Protein AF-A0A645GJ19-F1 (afdb_monomer)

Solvent-accessible surface area (backbone atoms only — not comparable to full-atom values): 8782 Å² total; per-residue (Å²): 133,76,96,58,71,86,55,65,92,71,72,46,68,68,74,47,48,5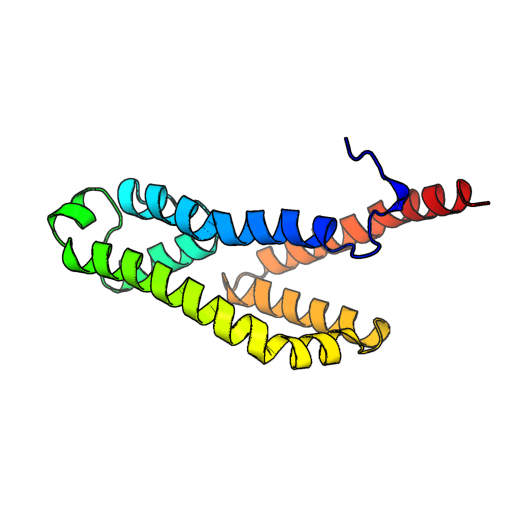4,59,52,51,52,58,66,53,42,62,67,63,22,45,54,49,19,44,48,69,48,44,57,66,46,75,67,41,43,53,48,52,53,56,36,45,76,72,73,41,66,58,17,62,62,35,59,70,81,37,42,70,58,53,53,47,52,55,52,46,51,53,52,47,53,56,48,46,51,56,51,50,64,69,44,44,69,56,53,56,58,60,69,69,49,60,62,87,58,50,52,59,52,50,50,52,49,48,50,52,52,43,28,67,76,72,74,34,69,63,53,37,50,51,51,51,51,51,52,50,48,50,56,60,60,43,53,63,55,54,53,53,54,57,65,73,74,109

Organism: NCBI:txid1076179

Sequence (155 aa):
MSKHPELFGTGIPEGIAAPEGGNNGVTGGALIPMLTMGVPGDAVAAILIGALTVQGLQPGPLLFTEHTTLVYSIFLGMFVANVTMLVLGLSSLKLFVKVLSVPKAILTPMIFILCVVGSYAINTNFFDVGVMLFFGILDTSCRRPMYQSLLLCSG

pLDDT: mean 83.94, std 12.12, range [37.56, 94.88]

Foldseek 3Di:
DDPCPVCPPVPPVVNCCVVVVVVLVVVVVQVVCCQAVVDGPDPVSVVVCVVCVVVVHRRHPVCCVVVVVVVVVVVVVSVVVVVVCVVCCVVCVVVVVVLVPPDPVVNVVVVVVVVLVVQCVPPVDVVSSVVVVVVVVVCVVVVVVVVVVVVVVVD

Mean predicted aligned error: 8.91 Å

InterPro domains:
  IPR002823 Protein of unknown function DUF112, transmembrane [PF01970] (1-140)

Radius of gyration: 20.74 Å; Cα contacts (8 Å, |Δi|>4): 65; chains: 1; bounding box: 53×43×48 Å

Secondary structure (DSSP, 8-state):
--S-GGGTTTT-HHHHHHHHHHHHHHHHHHHHHHHHHS--SSHHHHHHHHHHHHTT---STTHHHH-HHHHHHHHHHHHHHHHHHHHHHHHHHHHHHHHHTS-HHHHHHHHHHHHHHHHHHHH--HHHHHHHHHHHHHHHHHHHHHHHHHHHS--

Structure (mmCIF, N/CA/C/O backbone):
data_AF-A0A645GJ19-F1
#
_entry.id   AF-A0A645GJ19-F1
#
loop_
_atom_site.group_PDB
_atom_site.id
_atom_site.type_symbol
_atom_site.label_atom_id
_atom_site.label_alt_id
_atom_site.label_comp_id
_atom_site.label_asym_id
_atom_site.label_entity_id
_atom_site.label_seq_id
_atom_site.pdbx_PDB_ins_code
_atom_site.Cartn_x
_atom_site.Cartn_y
_atom_site.Cartn_z
_atom_site.occupancy
_atom_site.B_iso_or_equiv
_atom_site.auth_seq_id
_atom_site.auth_comp_id
_atom_site.auth_asym_id
_atom_site.auth_atom_id
_atom_site.pdbx_PDB_model_num
ATOM 1 N N . MET A 1 1 ? 16.352 -18.340 -1.498 1.00 57.38 1 MET A N 1
ATOM 2 C CA . MET A 1 1 ? 17.195 -18.278 -2.713 1.00 57.38 1 MET A CA 1
ATOM 3 C C . MET A 1 1 ? 16.410 -18.905 -3.858 1.00 57.38 1 MET A C 1
ATOM 5 O O . MET A 1 1 ? 15.959 -20.032 -3.687 1.00 57.38 1 MET A O 1
ATOM 9 N N . SER A 1 2 ? 16.167 -18.175 -4.956 1.00 72.12 2 SER A N 1
ATOM 10 C CA . SER A 1 2 ? 15.481 -18.731 -6.139 1.00 72.12 2 SER A CA 1
ATOM 11 C C . SER A 1 2 ? 16.361 -19.791 -6.800 1.00 72.12 2 SER A C 1
ATOM 13 O O . SER A 1 2 ? 17.574 -19.610 -6.873 1.00 72.12 2 SER A O 1
ATOM 15 N N . LYS A 1 3 ? 15.755 -20.879 -7.285 1.00 80.25 3 LYS A N 1
A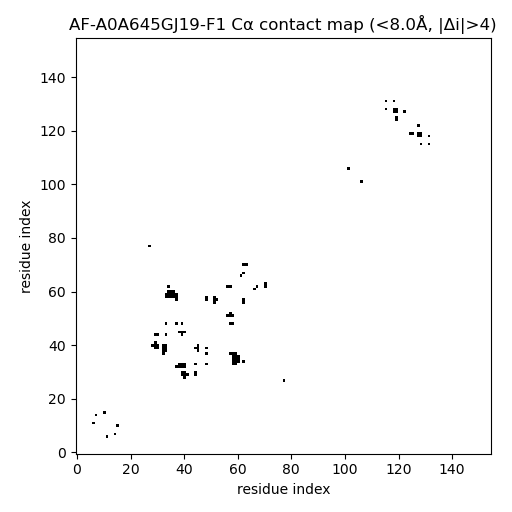TOM 16 C CA . LYS A 1 3 ? 16.450 -21.903 -8.083 1.00 80.25 3 LYS A CA 1
ATOM 17 C C . LYS A 1 3 ? 16.734 -21.440 -9.520 1.00 80.25 3 LYS A C 1
ATOM 19 O O . LYS A 1 3 ? 17.565 -22.052 -10.176 1.00 80.25 3 LYS A O 1
ATOM 24 N N . HIS A 1 4 ? 16.071 -20.366 -9.957 1.00 82.50 4 HIS A N 1
ATOM 25 C CA . HIS A 1 4 ? 16.126 -19.811 -11.311 1.00 82.50 4 HIS A CA 1
ATOM 26 C C . HIS A 1 4 ? 16.383 -18.293 -11.272 1.00 82.50 4 HIS A C 1
ATOM 28 O O . HIS A 1 4 ? 15.448 -17.503 -11.450 1.00 82.50 4 HIS A O 1
ATOM 34 N N . PRO A 1 5 ? 17.604 -17.841 -10.926 1.00 79.56 5 PRO A N 1
ATOM 35 C CA . PRO A 1 5 ? 17.944 -16.416 -10.901 1.00 79.56 5 PRO A CA 1
ATOM 36 C C . PRO A 1 5 ? 17.898 -15.742 -12.285 1.00 79.56 5 PRO A C 1
ATOM 38 O O . PRO A 1 5 ? 17.687 -14.537 -12.375 1.00 79.56 5 PRO A O 1
ATOM 41 N N . GLU A 1 6 ? 18.034 -16.507 -13.365 1.00 84.38 6 GLU A N 1
ATOM 42 C CA . GLU A 1 6 ? 17.951 -16.053 -14.756 1.00 84.38 6 GLU A CA 1
ATOM 43 C C . GLU A 1 6 ? 16.564 -15.524 -15.152 1.00 84.38 6 GLU A C 1
ATOM 45 O O . GLU A 1 6 ? 16.441 -14.752 -16.100 1.00 84.38 6 GLU A O 1
ATOM 50 N N . LEU A 1 7 ? 15.514 -15.904 -14.417 1.00 84.00 7 LEU A N 1
ATOM 51 C CA . LEU A 1 7 ? 14.139 -15.486 -14.696 1.00 84.00 7 LEU A CA 1
ATOM 52 C C . LEU A 1 7 ? 13.768 -14.154 -14.021 1.00 84.00 7 LEU A C 1
ATOM 54 O O . LEU A 1 7 ? 12.662 -13.646 -14.226 1.00 84.00 7 LEU A O 1
ATOM 58 N N . PHE A 1 8 ? 14.657 -13.552 -13.224 1.00 80.06 8 PHE A N 1
ATOM 59 C CA . PHE A 1 8 ? 14.365 -12.283 -12.559 1.00 80.06 8 PHE A CA 1
ATOM 60 C C . PHE A 1 8 ? 14.144 -11.138 -13.556 1.00 80.06 8 PHE A C 1
ATOM 62 O O . PHE A 1 8 ? 14.853 -10.991 -14.545 1.00 80.06 8 PHE A O 1
ATOM 69 N N . GLY A 1 9 ? 13.133 -10.306 -13.290 1.00 77.75 9 GLY A N 1
ATOM 70 C CA . GLY A 1 9 ? 12.804 -9.143 -14.124 1.00 77.75 9 GLY A CA 1
ATOM 71 C C . GLY A 1 9 ? 12.143 -9.463 -15.470 1.00 77.75 9 GLY A C 1
ATOM 72 O O . GLY A 1 9 ? 11.764 -8.538 -16.183 1.00 77.75 9 GLY A O 1
ATOM 73 N N . THR A 1 10 ? 11.951 -10.741 -15.806 1.00 84.44 10 THR A N 1
ATOM 74 C CA . THR A 1 10 ? 11.282 -11.164 -17.051 1.00 84.44 10 THR A CA 1
ATOM 75 C C . THR A 1 10 ? 9.753 -11.088 -16.974 1.00 84.44 10 THR A C 1
ATOM 77 O O . THR A 1 10 ? 9.084 -11.104 -18.003 1.00 84.44 10 THR A O 1
ATOM 80 N N . GLY A 1 11 ? 9.198 -10.974 -15.761 1.00 81.44 11 GLY A N 1
ATOM 81 C CA . GLY A 1 11 ? 7.753 -10.944 -15.533 1.00 81.44 11 GLY A CA 1
ATOM 82 C C . GLY A 1 11 ? 7.095 -12.326 -15.520 1.00 81.44 11 GLY A C 1
ATOM 83 O O . GLY A 1 11 ? 5.921 -12.427 -15.867 1.00 81.44 11 GLY A O 1
ATOM 84 N N . ILE A 1 12 ? 7.825 -13.386 -15.136 1.00 90.25 12 ILE A N 1
ATOM 85 C CA . ILE A 1 12 ? 7.225 -14.715 -14.935 1.00 90.25 12 ILE A CA 1
ATOM 86 C C . ILE A 1 12 ? 6.023 -14.652 -13.969 1.00 90.25 12 ILE A C 1
ATOM 88 O O . ILE A 1 12 ? 6.081 -13.895 -12.991 1.00 90.25 12 ILE A O 1
ATOM 92 N N . PRO A 1 13 ? 4.954 -15.442 -14.194 1.00 88.50 13 PRO A N 1
ATOM 93 C CA . PRO A 1 13 ? 3.745 -15.406 -13.369 1.00 88.50 13 PRO A CA 1
ATOM 94 C C . PRO A 1 13 ? 4.021 -15.547 -11.870 1.00 88.50 13 PRO A C 1
ATOM 96 O O . PRO A 1 13 ? 3.457 -14.807 -11.070 1.00 88.50 13 PRO A O 1
ATOM 99 N N . GLU A 1 14 ? 4.939 -16.428 -11.478 1.00 86.75 14 GLU A N 1
ATOM 100 C CA . GLU A 1 14 ? 5.320 -16.665 -10.083 1.00 86.75 14 GLU A CA 1
ATOM 101 C C . GLU A 1 14 ? 6.027 -15.450 -9.466 1.00 86.75 14 GLU A C 1
ATOM 103 O O . GLU A 1 14 ? 5.835 -15.138 -8.290 1.00 86.75 14 GLU A O 1
ATOM 108 N N . GLY A 1 15 ? 6.817 -14.735 -10.272 1.00 87.06 15 GLY A N 1
ATOM 109 C CA . GLY A 1 15 ? 7.531 -13.524 -9.871 1.00 87.06 15 GLY A CA 1
ATOM 110 C C . GLY A 1 15 ? 6.617 -12.315 -9.670 1.00 87.06 15 GLY A C 1
ATOM 111 O O . GLY A 1 15 ? 7.000 -11.392 -8.959 1.00 87.06 15 GLY A O 1
ATOM 112 N N . ILE A 1 16 ? 5.415 -12.334 -10.254 1.00 89.31 16 ILE A N 1
ATOM 113 C CA . ILE A 1 16 ? 4.374 -11.315 -10.057 1.00 89.31 16 ILE A CA 1
ATOM 114 C C . ILE A 1 16 ? 3.410 -11.751 -8.945 1.00 89.31 16 ILE A C 1
ATOM 116 O O . ILE A 1 16 ? 3.068 -10.958 -8.074 1.00 89.31 16 ILE A O 1
ATOM 120 N N . ALA A 1 17 ? 3.010 -13.024 -8.924 1.00 90.06 17 ALA A N 1
ATOM 121 C CA . ALA A 1 17 ? 2.046 -13.550 -7.961 1.00 90.06 17 ALA A CA 1
ATOM 122 C C . ALA A 1 17 ? 2.537 -13.449 -6.510 1.00 90.06 17 ALA A C 1
ATOM 124 O O . ALA A 1 17 ? 1.740 -13.164 -5.620 1.00 90.06 17 ALA A O 1
ATOM 125 N N . ALA A 1 18 ? 3.834 -13.653 -6.261 1.00 89.88 18 ALA A N 1
ATOM 126 C CA . ALA A 1 18 ? 4.403 -13.540 -4.920 1.00 89.88 18 ALA A CA 1
ATOM 127 C C . ALA A 1 18 ? 4.304 -12.113 -4.325 1.00 89.88 18 ALA A C 1
ATOM 129 O O . ALA A 1 18 ? 3.721 -11.975 -3.246 1.00 89.88 18 ALA A O 1
ATOM 130 N N . PRO A 1 19 ? 4.822 -11.047 -4.974 1.00 89.94 19 PRO A N 1
ATOM 131 C CA . PRO A 1 19 ? 4.690 -9.686 -4.453 1.00 89.94 19 PRO A CA 1
ATOM 132 C C . PRO A 1 19 ? 3.241 -9.181 -4.452 1.00 89.94 19 PRO A C 1
ATOM 134 O O . PRO A 1 19 ? 2.836 -8.556 -3.475 1.00 89.94 19 PRO A O 1
ATOM 137 N N . GLU A 1 20 ? 2.438 -9.493 -5.475 1.00 88.44 20 GLU A N 1
ATOM 138 C CA . GLU A 1 20 ? 1.025 -9.080 -5.520 1.00 88.44 20 GLU A CA 1
ATOM 139 C C . GLU A 1 20 ? 0.185 -9.770 -4.440 1.00 88.44 20 GLU A C 1
ATOM 141 O O . GLU A 1 20 ? -0.635 -9.136 -3.775 1.00 88.44 20 GLU A O 1
ATOM 146 N N . GLY A 1 21 ? 0.424 -11.064 -4.204 1.00 91.25 21 GLY A N 1
ATOM 147 C CA . GLY A 1 21 ? -0.211 -11.805 -3.117 1.00 91.25 21 GLY A CA 1
ATOM 148 C C . GLY A 1 21 ? 0.157 -11.239 -1.746 1.00 91.25 21 GLY A C 1
ATOM 149 O O . GLY A 1 21 ? -0.711 -11.096 -0.887 1.00 91.25 21 GLY A O 1
ATOM 150 N N . GLY A 1 22 ? 1.424 -10.857 -1.556 1.00 90.31 22 GLY A N 1
ATOM 151 C CA . GLY A 1 22 ? 1.881 -10.184 -0.341 1.00 90.31 22 GLY A CA 1
ATOM 152 C C . GLY A 1 22 ? 1.210 -8.826 -0.127 1.00 90.31 22 GLY A C 1
ATOM 153 O O . GLY A 1 22 ? 0.698 -8.563 0.960 1.00 90.31 22 GLY A O 1
ATOM 154 N N . ASN A 1 23 ? 1.156 -7.989 -1.168 1.00 88.56 23 ASN A N 1
ATOM 155 C CA . ASN A 1 23 ? 0.537 -6.666 -1.103 1.00 88.56 23 ASN A CA 1
ATOM 156 C C . ASN A 1 23 ? -0.963 -6.747 -0.780 1.00 88.56 23 ASN A C 1
ATOM 158 O O . ASN A 1 23 ? -1.432 -6.086 0.143 1.00 88.56 23 ASN A O 1
ATOM 162 N N . ASN A 1 24 ? -1.707 -7.615 -1.468 1.00 88.12 24 ASN A N 1
ATOM 163 C CA . ASN A 1 24 ? -3.140 -7.781 -1.207 1.00 88.12 24 ASN A CA 1
ATOM 164 C C . ASN A 1 24 ? -3.419 -8.440 0.154 1.00 88.12 24 ASN A C 1
ATOM 166 O O . ASN A 1 24 ? -4.460 -8.198 0.762 1.00 88.12 24 ASN A O 1
ATOM 170 N N . GLY A 1 25 ? -2.486 -9.248 0.667 1.00 87.88 25 GLY A N 1
ATOM 171 C CA . GLY A 1 25 ? -2.586 -9.839 2.001 1.00 87.88 25 GLY A CA 1
ATOM 172 C C . GLY A 1 25 ? -2.429 -8.825 3.140 1.00 87.88 25 GLY A C 1
ATOM 173 O O . GLY A 1 25 ? -2.954 -9.050 4.233 1.00 87.88 25 GLY A O 1
ATOM 174 N N . VAL A 1 26 ? -1.747 -7.697 2.901 1.00 89.44 26 VAL A N 1
ATOM 175 C CA . VAL A 1 26 ? -1.463 -6.705 3.950 1.00 89.44 26 VAL A CA 1
ATOM 176 C C . VAL A 1 26 ? -2.723 -5.987 4.422 1.00 89.44 26 VAL A C 1
ATOM 178 O O . VAL A 1 26 ? -2.846 -5.681 5.605 1.00 89.44 26 VAL A O 1
ATOM 181 N N . THR A 1 27 ? -3.687 -5.773 3.524 1.00 83.69 27 THR A N 1
ATOM 182 C CA . THR A 1 27 ? -4.833 -4.897 3.779 1.00 83.69 27 THR A CA 1
ATOM 183 C C . THR A 1 27 ? -5.640 -5.372 4.989 1.00 83.69 27 THR A C 1
ATOM 185 O O . THR A 1 27 ? -5.989 -4.577 5.859 1.00 83.69 27 THR A O 1
ATOM 188 N N . GLY A 1 28 ? -5.912 -6.680 5.085 1.00 85.12 28 GLY A N 1
ATOM 189 C CA . GLY A 1 28 ? -6.640 -7.258 6.223 1.00 85.12 28 GLY A CA 1
ATOM 190 C C . GLY A 1 28 ? -5.820 -7.266 7.510 1.00 85.12 28 GLY A C 1
ATOM 191 O O . GLY A 1 28 ? -6.343 -6.973 8.585 1.00 85.12 28 GLY A O 1
ATOM 192 N N . GLY A 1 29 ? -4.520 -7.547 7.391 1.00 88.56 29 GLY A N 1
ATOM 193 C CA . GLY A 1 29 ? -3.594 -7.579 8.520 1.00 88.56 29 GLY A CA 1
ATOM 194 C C . GLY A 1 29 ? -3.366 -6.210 9.159 1.00 88.56 29 GLY A C 1
ATOM 195 O O . GLY A 1 29 ? -3.221 -6.138 10.374 1.00 88.56 29 GLY A O 1
ATOM 196 N N . ALA A 1 30 ? -3.389 -5.128 8.377 1.00 89.81 30 ALA A N 1
ATOM 197 C CA . ALA A 1 30 ? -3.205 -3.763 8.868 1.00 89.81 30 ALA A CA 1
ATOM 198 C C . ALA A 1 30 ? -4.441 -3.203 9.602 1.00 89.81 30 ALA A C 1
ATOM 200 O O . ALA A 1 30 ? -4.300 -2.340 10.471 1.00 89.81 30 ALA A O 1
ATOM 201 N N . LEU A 1 31 ? -5.647 -3.708 9.306 1.00 89.75 31 LEU A N 1
ATOM 202 C CA . LEU A 1 31 ? -6.892 -3.250 9.940 1.00 89.75 31 LEU A CA 1
ATOM 203 C C . LEU A 1 31 ? -7.025 -3.690 11.394 1.00 89.75 31 LEU A C 1
ATOM 205 O O . LEU A 1 31 ? -7.521 -2.926 12.217 1.00 89.75 31 LEU A O 1
ATOM 209 N N . ILE A 1 32 ? -6.596 -4.909 11.720 1.00 89.50 32 ILE A N 1
ATOM 210 C CA . ILE A 1 32 ? -6.715 -5.464 13.074 1.00 89.50 32 ILE A CA 1
ATOM 211 C C . ILE A 1 32 ? -5.988 -4.587 14.112 1.00 89.50 32 ILE A C 1
ATOM 213 O O . ILE A 1 32 ? -6.657 -4.115 15.035 1.00 89.50 32 ILE A O 1
ATOM 217 N N . PRO A 1 33 ? -4.671 -4.310 13.997 1.00 89.88 33 PRO A N 1
ATOM 218 C CA . PRO A 1 33 ? -3.957 -3.465 14.955 1.00 89.88 33 PRO A CA 1
ATOM 219 C C . PRO A 1 33 ? -4.462 -2.020 14.938 1.00 89.88 33 PRO A C 1
ATOM 221 O O . PRO A 1 33 ? -4.502 -1.379 15.985 1.00 89.88 33 PRO A O 1
ATOM 224 N N . MET A 1 34 ? -4.924 -1.521 13.790 1.00 92.81 34 MET A N 1
ATOM 225 C CA . MET A 1 34 ? -5.482 -0.175 13.709 1.00 92.81 34 MET A CA 1
ATOM 226 C C . MET A 1 34 ? -6.809 -0.051 14.461 1.00 92.81 34 MET A C 1
ATOM 228 O O . MET A 1 34 ? -6.958 0.855 15.271 1.00 92.81 34 MET A O 1
ATOM 232 N N . LEU A 1 35 ? -7.751 -0.974 14.273 1.00 90.44 35 LEU A N 1
ATOM 233 C CA . LEU A 1 35 ? -9.041 -0.920 14.960 1.00 90.44 35 LEU A CA 1
ATOM 234 C C . LEU A 1 35 ? -8.910 -1.231 16.452 1.00 90.44 35 LEU A C 1
ATOM 236 O O . LEU A 1 35 ? -9.667 -0.691 17.250 1.00 90.44 35 LEU A O 1
ATOM 240 N N . THR A 1 36 ? -7.972 -2.101 16.836 1.00 89.31 36 THR A N 1
ATOM 241 C CA . THR A 1 36 ? -7.804 -2.534 18.234 1.00 89.31 36 THR A CA 1
ATOM 242 C C . THR A 1 36 ? -6.907 -1.616 19.052 1.00 89.31 36 THR A C 1
ATOM 244 O O . THR A 1 36 ? -7.248 -1.318 20.188 1.00 89.31 36 THR A O 1
ATOM 247 N N . MET A 1 37 ? -5.784 -1.155 18.502 1.00 89.06 37 MET A N 1
ATOM 248 C CA . MET A 1 37 ? -4.791 -0.341 19.217 1.00 89.06 37 MET A CA 1
ATOM 249 C C . MET A 1 37 ? -4.764 1.117 18.747 1.00 89.06 37 MET A C 1
ATOM 251 O O . MET A 1 37 ? -4.052 1.925 19.335 1.00 89.06 37 MET A O 1
ATOM 255 N N . GLY A 1 38 ? -5.498 1.470 17.687 1.00 87.06 38 GLY A N 1
ATOM 256 C CA . GLY A 1 38 ? -5.441 2.806 17.087 1.00 87.06 38 GLY A CA 1
ATOM 257 C C . GLY A 1 38 ? -4.145 3.079 16.315 1.00 87.06 38 GLY A C 1
ATOM 258 O O . GLY A 1 38 ? -3.880 4.228 15.972 1.00 87.06 38 GLY A O 1
ATOM 259 N N . VAL A 1 39 ? -3.319 2.055 16.053 1.00 91.56 39 VAL A N 1
ATOM 260 C CA . VAL A 1 39 ? -2.001 2.203 15.412 1.00 91.56 39 VAL A CA 1
ATOM 261 C C . VAL A 1 39 ? -2.058 1.704 13.964 1.00 91.56 39 VAL A C 1
ATOM 263 O O . VAL A 1 39 ? -2.365 0.529 13.745 1.00 91.56 39 VAL A O 1
ATOM 266 N N . PRO A 1 40 ? -1.763 2.550 12.962 1.00 89.50 40 PRO A N 1
ATOM 267 C CA . PRO A 1 40 ? -1.832 2.150 11.562 1.00 89.50 40 PRO A CA 1
ATOM 268 C C . PRO A 1 40 ? -0.688 1.196 11.195 1.00 89.50 40 PRO A C 1
ATOM 270 O O . PRO A 1 40 ? 0.468 1.442 11.534 1.00 89.50 40 PRO A O 1
ATOM 273 N N . GLY A 1 41 ? -1.016 0.115 10.480 1.00 86.94 41 GLY A N 1
ATOM 274 C CA . GLY A 1 41 ? -0.036 -0.844 9.948 1.00 86.94 41 GLY A CA 1
ATOM 275 C C . GLY A 1 41 ? 0.472 -0.514 8.539 1.00 86.94 41 GLY A C 1
ATOM 276 O O . GLY A 1 41 ? 1.490 -1.053 8.115 1.00 86.94 41 GLY A O 1
ATOM 277 N N . ASP A 1 42 ? -0.222 0.368 7.819 1.00 90.19 42 ASP A N 1
ATOM 278 C CA . ASP A 1 42 ? 0.141 0.857 6.490 1.00 90.19 42 ASP A CA 1
ATOM 279 C C . ASP A 1 42 ? -0.409 2.284 6.263 1.00 90.19 42 ASP A C 1
ATOM 281 O O . ASP A 1 42 ? -1.084 2.868 7.119 1.00 90.19 42 ASP A O 1
ATOM 285 N N . ALA A 1 43 ? -0.107 2.869 5.100 1.00 87.19 43 ALA A N 1
ATOM 286 C CA . ALA A 1 43 ? -0.559 4.217 4.755 1.00 87.19 43 ALA A CA 1
ATOM 287 C C . ALA A 1 43 ? -2.090 4.318 4.601 1.00 87.19 43 ALA A C 1
ATOM 289 O O . ALA A 1 43 ? -2.676 5.354 4.914 1.00 87.19 43 ALA A O 1
ATOM 290 N N . VAL A 1 44 ? -2.754 3.251 4.147 1.00 88.31 44 VAL A N 1
ATOM 291 C CA . VAL A 1 44 ? -4.208 3.239 3.925 1.00 88.31 44 VAL A CA 1
ATOM 292 C C . VAL A 1 44 ? -4.953 3.231 5.262 1.00 88.31 44 VAL A C 1
ATOM 294 O O . VAL A 1 44 ? -5.913 3.979 5.446 1.00 88.31 44 VAL A O 1
ATOM 297 N N . ALA A 1 45 ? -4.472 2.458 6.234 1.00 90.94 45 ALA A N 1
ATOM 298 C CA . ALA A 1 45 ? -4.972 2.433 7.598 1.00 90.94 45 ALA A CA 1
ATOM 299 C C . ALA A 1 45 ? -4.810 3.798 8.281 1.00 90.94 45 ALA A C 1
ATOM 301 O O . ALA A 1 45 ? -5.710 4.218 9.003 1.00 90.94 45 ALA A O 1
ATOM 302 N N . ALA A 1 46 ? -3.718 4.526 8.020 1.00 90.75 46 ALA A N 1
ATOM 303 C CA . ALA A 1 46 ? -3.530 5.883 8.541 1.00 90.75 46 ALA A CA 1
ATOM 304 C C . ALA A 1 46 ? -4.583 6.865 7.996 1.00 90.75 46 ALA A C 1
ATOM 306 O O . ALA A 1 46 ? -5.167 7.636 8.760 1.00 90.75 46 ALA A O 1
ATOM 307 N N . ILE A 1 47 ? -4.889 6.792 6.696 1.00 90.69 47 ILE A N 1
ATOM 308 C CA . ILE A 1 47 ? -5.970 7.583 6.086 1.00 90.69 47 ILE A CA 1
ATOM 309 C C . ILE A 1 47 ? -7.319 7.223 6.718 1.00 90.69 47 ILE A C 1
ATOM 311 O O . ILE A 1 47 ? -8.119 8.110 7.015 1.00 90.69 47 ILE A O 1
ATOM 315 N N . LEU A 1 48 ? -7.567 5.937 6.972 1.00 91.69 48 LEU A N 1
ATOM 316 C CA . LEU A 1 48 ? -8.802 5.479 7.602 1.00 91.69 48 LEU A CA 1
ATOM 317 C C . LEU A 1 48 ? -8.939 5.969 9.055 1.00 91.69 48 LEU A C 1
ATOM 319 O O . LEU A 1 48 ? -10.030 6.388 9.431 1.00 91.69 48 LEU A O 1
ATOM 323 N N . ILE A 1 49 ? -7.856 6.018 9.845 1.00 91.88 49 ILE A N 1
ATOM 324 C CA . ILE A 1 49 ? -7.859 6.689 11.161 1.00 91.88 49 ILE A CA 1
ATOM 325 C C . ILE A 1 49 ? -8.294 8.149 10.999 1.00 91.88 49 ILE A C 1
ATOM 327 O O . ILE A 1 49 ? -9.156 8.612 11.744 1.00 91.88 49 ILE A O 1
ATOM 331 N N . GLY A 1 50 ? -7.751 8.859 10.005 1.00 90.06 50 GLY A N 1
ATOM 332 C CA . GLY A 1 50 ? -8.157 10.230 9.694 1.00 90.06 50 GLY A CA 1
ATOM 333 C C . GLY A 1 50 ? -9.651 10.335 9.374 1.00 90.06 50 GLY A C 1
ATOM 334 O O . GLY A 1 50 ? -10.349 11.163 9.955 1.00 90.06 50 GLY A O 1
ATOM 335 N N . ALA A 1 51 ? -10.169 9.453 8.517 1.00 91.88 51 ALA A N 1
ATOM 336 C CA . ALA A 1 51 ? -11.579 9.435 8.132 1.00 91.88 51 ALA A CA 1
ATOM 337 C C . ALA A 1 51 ? -12.521 9.148 9.315 1.00 91.88 51 ALA A C 1
ATOM 339 O O . ALA A 1 51 ? -13.542 9.819 9.460 1.00 91.88 51 ALA A O 1
ATOM 340 N N . LEU A 1 52 ? -12.168 8.193 10.181 1.00 92.38 52 LEU A N 1
ATOM 341 C CA . LEU A 1 52 ? -12.921 7.889 11.401 1.00 92.38 52 LEU A CA 1
ATOM 342 C C . LEU A 1 52 ? -12.879 9.063 12.386 1.00 92.38 52 LEU A C 1
ATOM 344 O O . LEU A 1 52 ? -13.914 9.461 12.917 1.00 92.38 52 LEU A O 1
ATOM 348 N N . THR A 1 53 ? -11.711 9.688 12.553 1.00 91.25 53 THR A N 1
ATOM 349 C CA . THR A 1 53 ? -11.535 10.841 13.449 1.00 91.25 53 THR A CA 1
ATOM 350 C C . THR A 1 53 ? -12.375 12.040 13.002 1.00 91.25 53 THR A C 1
ATOM 352 O O . THR A 1 53 ? -12.984 12.705 13.835 1.00 91.25 53 THR A O 1
ATOM 355 N N . VAL A 1 54 ? -12.487 12.288 11.690 1.00 92.38 54 VAL A N 1
ATOM 356 C CA . VAL A 1 54 ? -13.370 13.333 11.128 1.00 92.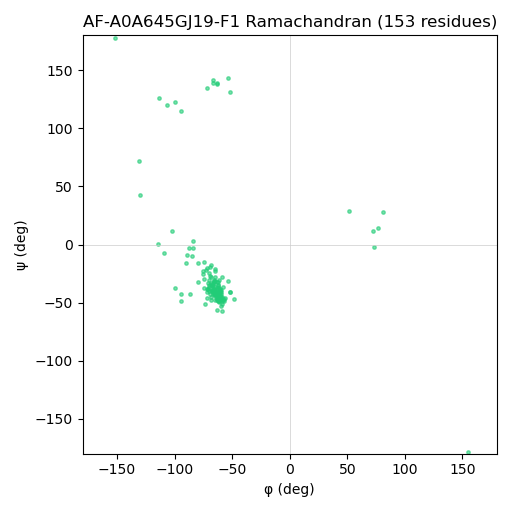38 54 VAL A CA 1
ATOM 357 C C . VAL A 1 54 ? -14.845 13.072 11.453 1.00 92.38 54 VAL A C 1
ATOM 359 O O . VAL A 1 54 ? -15.615 14.014 11.622 1.00 92.38 54 VAL A O 1
ATOM 362 N N . GLN A 1 55 ? -15.239 11.806 11.586 1.00 89.12 55 GLN A N 1
ATOM 363 C CA . GLN A 1 55 ? -16.585 11.401 12.000 1.00 89.12 55 GLN A CA 1
ATOM 364 C C . GLN A 1 55 ? -16.766 11.380 13.530 1.00 89.12 55 GLN A C 1
ATOM 366 O O . GLN A 1 55 ? -17.831 11.000 14.010 1.00 89.12 55 GLN A O 1
ATOM 371 N N . GLY A 1 56 ? -15.749 11.782 14.301 1.00 88.12 56 GLY A N 1
ATOM 372 C CA . GLY A 1 56 ? -15.765 11.752 15.766 1.00 88.12 56 GLY A CA 1
ATOM 373 C C . GLY A 1 56 ? -15.563 10.358 16.366 1.00 88.12 56 GLY A C 1
ATOM 374 O O . GLY A 1 56 ? -15.823 10.161 17.550 1.00 88.12 56 GLY A O 1
ATOM 375 N N . LEU A 1 57 ? -15.114 9.386 15.568 1.00 89.38 57 LEU A N 1
ATOM 376 C CA . LEU A 1 57 ? -14.891 8.007 15.989 1.00 89.38 57 LEU A CA 1
ATOM 377 C C . LEU A 1 57 ? -13.407 7.777 16.272 1.00 89.38 57 LEU A C 1
ATOM 379 O O . LEU A 1 57 ? -12.562 7.939 15.392 1.00 89.38 57 LEU A O 1
ATOM 383 N N . GLN A 1 58 ? -13.095 7.348 17.494 1.00 87.88 58 GLN A N 1
ATOM 384 C CA . GLN A 1 58 ? -11.733 7.003 17.889 1.00 87.88 58 GLN A CA 1
ATOM 385 C C . GLN A 1 58 ? -11.511 5.489 17.713 1.00 87.88 58 GLN A C 1
ATOM 387 O O . GLN A 1 58 ? -12.142 4.702 18.424 1.00 87.88 58 GLN A O 1
ATOM 392 N N . PRO A 1 59 ? -10.629 5.045 16.798 1.00 85.56 59 PRO A N 1
ATOM 393 C CA . PRO A 1 59 ? -10.269 3.635 16.700 1.00 85.56 59 PRO A CA 1
ATOM 394 C C . PRO A 1 59 ? -9.570 3.160 17.984 1.00 85.56 59 PRO A C 1
ATOM 396 O O . PRO A 1 59 ? -8.770 3.883 18.578 1.00 85.56 59 PRO A O 1
ATOM 399 N N . GLY A 1 60 ? -9.906 1.949 18.428 1.00 88.00 60 GLY A N 1
ATOM 400 C CA . GLY A 1 60 ? -9.454 1.364 19.688 1.00 88.00 60 GLY A CA 1
ATOM 401 C C . GLY A 1 60 ? -10.426 0.298 20.218 1.00 88.00 60 GLY A C 1
ATOM 402 O O . GLY A 1 60 ? -11.475 0.053 19.616 1.00 88.00 60 GLY A O 1
ATOM 403 N N . PRO A 1 61 ? -10.148 -0.309 21.386 1.00 84.69 61 PRO A N 1
ATOM 404 C CA . PRO A 1 61 ? -10.946 -1.420 21.911 1.00 84.69 61 PRO A CA 1
ATOM 405 C C . PRO A 1 61 ? -12.399 -1.018 22.203 1.00 84.69 61 PRO A C 1
ATOM 407 O O . PRO A 1 61 ? -13.313 -1.812 22.013 1.00 84.69 61 PRO A O 1
ATOM 410 N N . LEU A 1 62 ? -12.612 0.240 22.606 1.00 87.94 62 LEU A N 1
ATOM 411 C CA . LEU A 1 62 ? -13.935 0.823 22.858 1.00 87.94 62 LEU A CA 1
ATOM 412 C C . LEU A 1 62 ? -14.802 0.915 21.594 1.00 87.94 62 LEU A C 1
ATOM 414 O O . LEU A 1 62 ? -16.022 0.822 21.684 1.00 87.94 62 LEU A O 1
ATOM 418 N N . LEU A 1 63 ? -14.204 1.030 20.404 1.00 88.19 63 LEU A N 1
ATOM 419 C CA . LEU A 1 63 ? -14.956 1.049 19.146 1.00 88.19 63 LEU A CA 1
ATOM 420 C C . LEU A 1 63 ? -15.696 -0.284 18.924 1.00 88.19 63 LEU A C 1
ATOM 422 O O . LEU A 1 63 ? -16.797 -0.300 18.375 1.00 88.19 63 LEU A O 1
ATOM 426 N N . PHE A 1 64 ? -15.123 -1.398 19.396 1.00 87.00 64 PHE A N 1
ATOM 427 C CA . PHE A 1 64 ? -15.742 -2.723 19.318 1.00 87.00 64 PHE A CA 1
ATOM 428 C C . PHE A 1 64 ? -16.915 -2.898 20.280 1.00 87.00 64 PHE A C 1
ATOM 430 O O . PHE A 1 64 ? -17.743 -3.767 20.031 1.00 87.00 64 PHE A O 1
ATOM 437 N N . THR A 1 65 ? -16.997 -2.111 21.356 1.00 86.44 65 THR A N 1
ATOM 438 C CA . THR A 1 65 ? -18.104 -2.188 22.320 1.00 86.44 65 THR A CA 1
ATOM 439 C C . THR A 1 65 ? -19.197 -1.179 21.982 1.00 86.44 65 THR A C 1
ATOM 441 O O . THR A 1 65 ? -20.359 -1.554 21.862 1.00 86.44 65 THR A O 1
ATOM 444 N N . GLU A 1 66 ? -18.823 0.077 21.733 1.00 88.25 66 GLU A N 1
ATOM 445 C CA . GLU A 1 66 ? -19.757 1.186 21.486 1.00 88.25 66 GLU A CA 1
ATOM 446 C C . GLU A 1 66 ? -20.302 1.189 20.048 1.00 88.25 66 GLU A C 1
ATOM 448 O O . GLU A 1 66 ? -21.447 1.564 19.797 1.00 88.25 66 GLU A O 1
ATOM 453 N N . HIS A 1 67 ? -19.497 0.739 19.080 1.00 88.75 67 HIS A N 1
ATOM 454 C CA . HIS A 1 67 ? -19.799 0.836 17.649 1.00 88.75 67 HIS A CA 1
ATOM 455 C C . HIS A 1 67 ? -19.630 -0.504 16.924 1.00 88.75 67 HIS A C 1
ATOM 457 O O . HIS A 1 67 ? -19.148 -0.575 15.791 1.00 88.75 67 HIS A O 1
ATOM 463 N N . THR A 1 68 ? -20.105 -1.577 17.560 1.00 87.00 68 THR A N 1
ATOM 464 C CA . THR 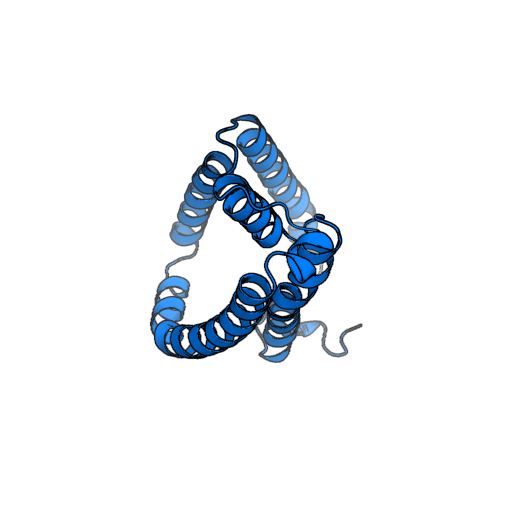A 1 68 ? -20.040 -2.960 17.056 1.00 87.00 68 THR A CA 1
ATOM 465 C C . THR A 1 68 ? -20.517 -3.083 15.598 1.00 87.00 68 THR A C 1
ATOM 467 O O . THR A 1 68 ? -19.834 -3.672 14.759 1.00 87.00 68 THR A O 1
ATOM 470 N N . THR A 1 69 ? -21.662 -2.479 15.257 1.00 91.31 69 THR A N 1
ATOM 471 C CA . THR A 1 69 ? -22.229 -2.516 13.897 1.00 91.31 69 THR A CA 1
ATOM 472 C C . THR A 1 69 ? -21.294 -1.903 12.856 1.00 91.31 69 THR A C 1
ATOM 474 O O . THR A 1 69 ? -21.175 -2.427 11.748 1.00 91.31 69 THR A O 1
ATOM 477 N N . LEU A 1 70 ? -20.602 -0.814 13.200 1.00 91.12 70 LEU A N 1
ATOM 478 C CA . LEU A 1 70 ? -19.672 -0.135 12.301 1.00 91.12 70 LEU A CA 1
ATOM 479 C C . LEU A 1 70 ? -18.448 -1.009 12.042 1.00 91.12 70 LEU A C 1
ATOM 481 O O . LEU A 1 70 ? -18.059 -1.198 10.894 1.00 91.12 70 LEU A O 1
ATOM 485 N N . VAL A 1 71 ? -17.891 -1.606 13.094 1.00 90.38 71 VAL A N 1
ATOM 486 C CA . VAL A 1 71 ? -16.747 -2.515 12.988 1.00 90.38 71 VAL A CA 1
ATOM 487 C C . VAL A 1 71 ? -17.064 -3.703 12.076 1.00 90.38 71 VAL A C 1
ATOM 489 O O . VAL A 1 71 ? -16.315 -3.975 11.137 1.00 90.38 71 VAL A O 1
ATOM 492 N N . TYR A 1 72 ? -18.204 -4.371 12.276 1.00 90.94 72 TYR A N 1
ATOM 493 C CA . TYR A 1 72 ? -18.627 -5.454 11.381 1.00 90.94 72 TYR A CA 1
ATOM 494 C C . TYR A 1 72 ? -18.874 -4.971 9.949 1.00 90.94 72 TYR A C 1
ATOM 496 O O . TYR A 1 72 ? -18.553 -5.688 9.004 1.00 90.94 72 TYR A O 1
ATOM 504 N N . SER A 1 73 ? -19.383 -3.750 9.774 1.00 91.94 73 SER A N 1
ATOM 505 C CA . SER A 1 73 ? -19.566 -3.144 8.450 1.00 91.94 73 SER A CA 1
ATOM 506 C C . SER A 1 73 ? -18.232 -2.876 7.748 1.00 91.94 73 SER A C 1
ATOM 508 O O . SER A 1 73 ? -18.146 -3.076 6.540 1.00 91.94 73 SER A O 1
ATOM 510 N N . ILE A 1 74 ? -17.176 -2.494 8.477 1.00 91.81 74 ILE A N 1
ATOM 511 C CA . ILE A 1 74 ? -15.818 -2.350 7.926 1.00 91.81 74 ILE A CA 1
ATOM 512 C C . ILE A 1 74 ? -15.285 -3.710 7.463 1.00 91.81 74 ILE A C 1
ATOM 514 O O . ILE A 1 74 ? -14.799 -3.817 6.339 1.00 91.81 74 ILE A O 1
ATOM 518 N N . PHE A 1 75 ? -15.405 -4.760 8.282 1.00 91.19 75 PHE A N 1
ATOM 519 C CA . PHE A 1 75 ? -14.938 -6.101 7.906 1.00 91.19 75 PHE A CA 1
ATOM 520 C C . PHE A 1 75 ? -15.722 -6.688 6.725 1.00 91.19 75 PHE A C 1
ATOM 522 O O . PHE A 1 75 ? -15.128 -7.232 5.792 1.00 91.19 75 PHE A O 1
ATOM 529 N N . LEU A 1 76 ? -17.048 -6.535 6.721 1.00 93.06 76 LEU A N 1
ATOM 530 C CA . LEU A 1 76 ? -17.887 -6.950 5.599 1.00 93.06 76 LEU A CA 1
ATOM 531 C C . LEU A 1 76 ? -17.571 -6.126 4.343 1.00 93.06 76 LEU A C 1
ATOM 533 O O . LEU A 1 76 ? -17.432 -6.681 3.255 1.00 93.06 76 LEU A O 1
ATOM 537 N N . GLY A 1 77 ? -17.397 -4.813 4.498 1.00 93.12 77 GLY A N 1
ATOM 538 C CA . GLY A 1 77 ? -17.006 -3.899 3.432 1.00 93.12 77 GLY A CA 1
ATOM 539 C C . GLY A 1 77 ? -15.651 -4.259 2.833 1.00 93.12 77 GLY A C 1
ATOM 540 O O . GLY A 1 77 ? -15.517 -4.266 1.617 1.00 93.12 77 GLY A O 1
ATOM 541 N N . MET A 1 78 ? -14.675 -4.653 3.651 1.00 90.69 78 MET A N 1
ATOM 542 C CA . MET A 1 78 ? -13.386 -5.167 3.187 1.00 90.69 78 MET A CA 1
ATOM 543 C C . MET A 1 78 ? -13.546 -6.436 2.344 1.00 90.69 78 MET A C 1
ATOM 545 O O . MET A 1 78 ? -12.899 -6.565 1.301 1.00 90.69 78 MET A O 1
ATOM 549 N N . PHE A 1 79 ? -14.384 -7.377 2.780 1.00 91.31 79 PHE A N 1
ATOM 550 C CA . PHE A 1 79 ? -14.642 -8.592 2.012 1.00 91.31 79 PHE A CA 1
ATOM 551 C C . PHE A 1 79 ? -15.259 -8.251 0.648 1.00 91.31 79 PHE A C 1
ATOM 553 O O . PHE A 1 79 ? -14.750 -8.668 -0.393 1.00 91.31 79 PHE A O 1
ATOM 560 N N . VAL A 1 80 ? -16.296 -7.408 0.643 1.00 94.88 80 VAL A N 1
ATOM 561 C CA . VAL A 1 80 ? -16.948 -6.926 -0.583 1.00 94.88 80 VAL A CA 1
ATOM 562 C C . VAL A 1 80 ? -15.974 -6.142 -1.469 1.00 94.88 80 VAL A C 1
ATOM 564 O O . VAL A 1 80 ? -15.985 -6.317 -2.687 1.00 94.88 80 VAL A O 1
ATOM 567 N N . ALA A 1 81 ? -15.100 -5.318 -0.890 1.00 92.44 81 ALA A N 1
ATOM 568 C CA . ALA A 1 81 ? -14.097 -4.549 -1.617 1.00 92.44 81 ALA A CA 1
ATOM 569 C C . ALA A 1 81 ? -13.081 -5.458 -2.314 1.00 92.44 81 ALA A C 1
ATOM 571 O O . ALA A 1 81 ? -12.777 -5.221 -3.477 1.00 92.44 81 ALA A O 1
ATOM 572 N N . ASN A 1 82 ? -12.618 -6.531 -1.666 1.00 91.56 82 ASN A N 1
ATOM 573 C CA . ASN A 1 82 ? -11.720 -7.506 -2.293 1.00 91.56 82 ASN A CA 1
ATOM 574 C C . ASN A 1 82 ? -12.399 -8.254 -3.448 1.00 91.56 82 ASN A C 1
ATOM 576 O O . ASN A 1 82 ? -11.815 -8.410 -4.520 1.00 91.56 82 ASN A O 1
ATOM 580 N N . VAL A 1 83 ? -13.661 -8.659 -3.276 1.00 93.00 83 VAL A N 1
ATOM 581 C CA . VAL A 1 83 ? -14.444 -9.276 -4.361 1.00 93.00 83 VAL A CA 1
ATOM 582 C C . VAL A 1 83 ? -14.632 -8.293 -5.522 1.00 93.00 83 VAL A C 1
ATOM 584 O O . VAL A 1 83 ? -14.442 -8.646 -6.684 1.00 93.00 83 VAL A O 1
ATOM 587 N N . THR A 1 84 ? -14.951 -7.037 -5.218 1.00 94.56 84 THR A N 1
ATOM 588 C CA . THR A 1 84 ? -15.118 -5.980 -6.225 1.00 94.56 84 THR A CA 1
ATOM 589 C C . THR A 1 84 ? -13.801 -5.683 -6.939 1.00 94.56 84 THR A C 1
ATOM 591 O O . THR A 1 84 ? -13.783 -5.553 -8.161 1.00 94.56 84 THR A O 1
ATOM 594 N N . MET A 1 85 ? -12.687 -5.635 -6.206 1.00 91.50 85 MET A N 1
ATOM 595 C CA . MET A 1 85 ? -11.342 -5.467 -6.751 1.00 91.50 85 MET A CA 1
ATOM 596 C C . MET A 1 85 ? -10.994 -6.595 -7.720 1.00 91.50 85 MET A C 1
ATOM 598 O O . MET A 1 85 ? -10.439 -6.320 -8.778 1.00 91.50 85 MET A O 1
ATOM 602 N N . LEU A 1 86 ? -11.365 -7.842 -7.416 1.00 91.62 86 LEU A N 1
ATOM 603 C CA . LEU A 1 86 ? -11.171 -8.963 -8.333 1.00 91.62 86 LEU A CA 1
ATOM 604 C C . LEU A 1 86 ? -11.942 -8.748 -9.645 1.00 91.62 86 LEU A C 1
ATOM 606 O O . LEU A 1 86 ? -11.366 -8.854 -10.727 1.00 91.62 86 LEU A O 1
ATOM 610 N N . VAL A 1 87 ? -13.228 -8.394 -9.565 1.00 94.19 87 VAL A N 1
ATOM 611 C CA . VAL A 1 87 ? -14.069 -8.160 -10.752 1.00 94.19 87 VAL A CA 1
ATOM 612 C C . VAL A 1 87 ? -13.544 -6.987 -11.586 1.00 94.19 87 VAL A C 1
ATOM 614 O O . VAL A 1 87 ? -13.390 -7.107 -12.806 1.00 94.19 87 VAL A O 1
ATOM 617 N N . LEU A 1 88 ? -13.237 -5.859 -10.941 1.00 94.25 88 LEU A N 1
ATOM 618 C CA . LEU A 1 88 ? -12.716 -4.665 -11.606 1.00 94.25 88 LEU A CA 1
ATOM 619 C C . LEU A 1 88 ? -11.313 -4.888 -12.168 1.00 94.25 88 LEU A C 1
ATOM 621 O O . LEU A 1 88 ? -11.037 -4.446 -13.283 1.00 94.25 88 LEU A O 1
ATOM 625 N N . GLY A 1 89 ? -10.450 -5.592 -1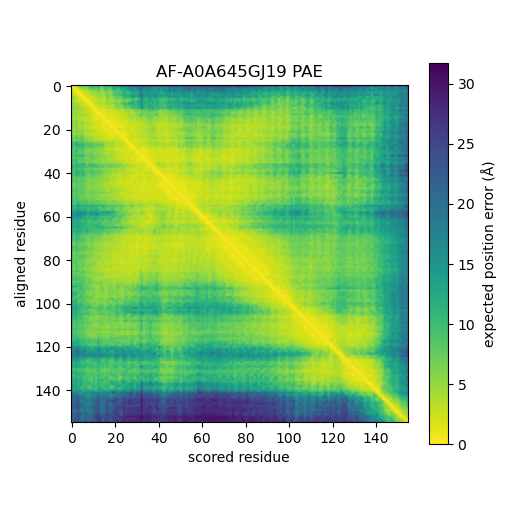1.439 1.00 91.00 89 GLY A N 1
ATOM 626 C CA . GLY A 1 89 ? -9.089 -5.916 -11.853 1.00 91.00 89 GLY A CA 1
ATOM 627 C C . GLY A 1 89 ? -9.076 -6.778 -13.111 1.00 91.00 89 GLY A C 1
ATOM 628 O O . GLY A 1 89 ? -8.419 -6.427 -14.090 1.00 91.00 89 GLY A O 1
ATOM 629 N N . LEU A 1 90 ? -9.879 -7.846 -13.138 1.00 90.94 90 LEU A N 1
ATOM 630 C CA . LEU A 1 90 ? -10.009 -8.714 -14.312 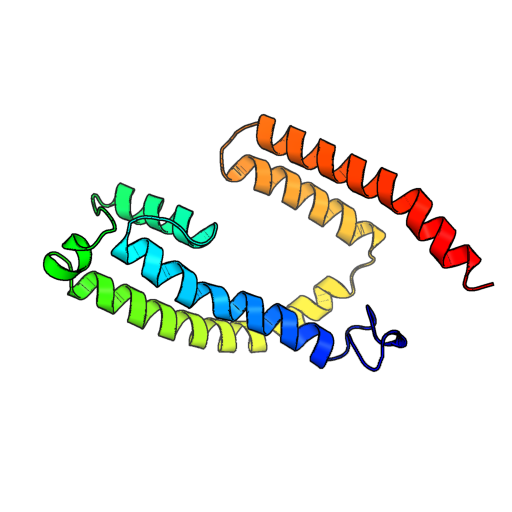1.00 90.94 90 LEU A CA 1
ATOM 631 C C . LEU A 1 90 ? -10.614 -7.974 -15.512 1.00 90.94 90 LEU A C 1
ATOM 633 O O . LEU A 1 90 ? -10.126 -8.110 -16.635 1.00 90.94 90 LEU A O 1
ATOM 637 N N . SER A 1 91 ? -11.639 -7.150 -15.283 1.00 92.56 91 SER A N 1
ATOM 638 C CA . SER A 1 91 ? -12.299 -6.383 -16.349 1.00 92.56 91 SER A CA 1
ATOM 639 C C . SER A 1 91 ? -11.383 -5.304 -16.942 1.00 92.56 91 SER A C 1
ATOM 641 O O . SER A 1 91 ? -11.356 -5.098 -18.156 1.00 92.56 91 SER A O 1
ATOM 643 N N . SER A 1 92 ? -10.591 -4.641 -16.096 1.00 92.38 92 SER A N 1
ATOM 644 C CA . SER A 1 92 ? -9.720 -3.522 -16.479 1.00 92.38 92 SER A CA 1
ATOM 645 C C . SER A 1 92 ? -8.357 -3.963 -17.014 1.00 92.38 92 SER A C 1
ATOM 647 O O . SER A 1 92 ? -7.629 -3.143 -17.573 1.00 92.38 92 SER A O 1
ATOM 649 N N . LEU A 1 93 ? -8.003 -5.248 -16.906 1.00 90.31 93 LEU A N 1
ATOM 650 C CA . LEU A 1 93 ? -6.702 -5.782 -17.323 1.00 90.31 93 LEU A CA 1
ATOM 651 C C . LEU A 1 93 ? -6.340 -5.398 -18.767 1.00 90.31 93 LEU A C 1
ATOM 653 O O . LEU A 1 93 ? -5.216 -4.983 -19.044 1.00 90.31 93 LEU A O 1
ATOM 657 N N . LYS A 1 94 ? -7.315 -5.438 -19.684 1.00 85.56 94 LYS A N 1
ATOM 658 C CA . LYS A 1 94 ? -7.120 -5.046 -21.093 1.00 85.56 94 LYS A CA 1
ATOM 659 C C . LYS A 1 94 ? -6.719 -3.576 -21.255 1.00 85.56 94 LYS A C 1
ATOM 661 O O . LYS A 1 94 ? -5.941 -3.252 -22.150 1.00 85.56 94 LYS A O 1
ATOM 666 N N . LEU A 1 95 ? -7.242 -2.691 -20.404 1.00 89.00 95 LEU A N 1
ATOM 667 C CA . LEU A 1 95 ? -6.912 -1.268 -20.424 1.00 89.00 95 LEU A CA 1
ATOM 668 C C . LEU A 1 95 ? -5.486 -1.037 -19.914 1.00 89.00 95 LEU A C 1
ATOM 670 O O . LEU A 1 95 ? -4.712 -0.342 -20.569 1.00 89.00 95 LEU A O 1
ATOM 674 N N . PHE A 1 96 ? -5.115 -1.668 -18.799 1.00 87.81 96 PHE A N 1
ATOM 675 C CA . PHE A 1 96 ? -3.777 -1.530 -18.219 1.00 87.81 96 PHE A CA 1
ATOM 676 C C . PHE A 1 96 ? -2.678 -2.038 -19.154 1.00 87.81 96 PHE A C 1
ATOM 678 O O . PHE A 1 96 ? -1.675 -1.354 -19.345 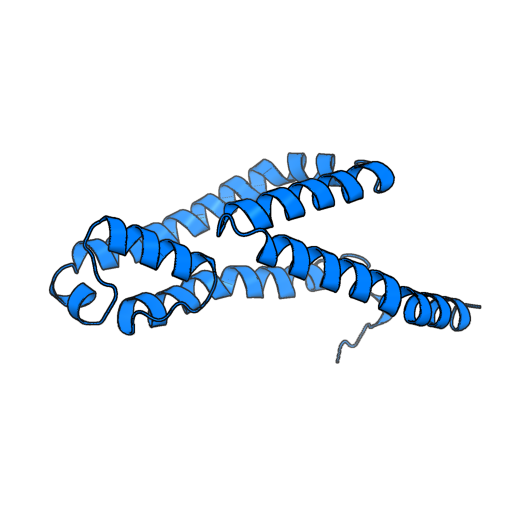1.00 87.81 96 PHE A O 1
ATOM 685 N N . VAL A 1 97 ? -2.895 -3.174 -19.823 1.00 86.94 97 VAL A N 1
ATOM 686 C CA . VAL A 1 97 ? -1.952 -3.697 -20.828 1.00 86.94 97 VAL A CA 1
ATOM 687 C C . VAL A 1 97 ? -1.720 -2.686 -21.958 1.00 86.94 97 VAL A C 1
ATOM 689 O O . VAL A 1 97 ? -0.591 -2.533 -22.430 1.00 86.94 97 VAL A O 1
ATOM 692 N N . LYS A 1 98 ? -2.757 -1.941 -22.361 1.00 85.62 98 LYS A N 1
ATOM 693 C CA . LYS A 1 98 ? -2.652 -0.898 -23.391 1.00 85.62 98 LYS A CA 1
ATOM 694 C C . LYS A 1 98 ? -1.858 0.328 -22.925 1.00 85.62 98 LYS A C 1
ATOM 696 O O . LYS A 1 98 ? -1.136 0.924 -23.717 1.00 85.62 98 LYS A O 1
ATOM 701 N N . VAL A 1 99 ? -1.955 0.694 -21.647 1.00 86.12 99 VAL A N 1
ATOM 702 C CA . VAL A 1 99 ? -1.144 1.776 -21.058 1.00 86.12 99 VAL A CA 1
ATOM 703 C C . VAL A 1 99 ? 0.324 1.360 -20.946 1.00 86.12 99 VAL A C 1
ATOM 705 O O . VAL A 1 99 ? 1.215 2.139 -21.272 1.00 86.12 99 VAL A O 1
ATOM 708 N N . LEU A 1 100 ? 0.591 0.111 -20.561 1.00 83.44 100 LEU A N 1
ATOM 709 C CA . LEU A 1 100 ? 1.951 -0.426 -20.435 1.00 83.44 100 LEU A CA 1
ATOM 710 C C . LEU A 1 100 ? 2.675 -0.595 -21.779 1.00 83.44 100 LEU A C 1
ATOM 712 O O . LEU A 1 100 ? 3.899 -0.701 -21.804 1.00 83.44 100 LEU A O 1
ATOM 716 N N . SER A 1 101 ? 1.942 -0.605 -22.895 1.00 84.25 101 SER A N 1
ATOM 717 C CA . SER A 1 101 ? 2.522 -0.662 -24.243 1.00 84.25 101 SER A CA 1
ATOM 718 C C . SER A 1 101 ? 2.931 0.715 -24.789 1.00 84.25 101 SER A C 1
ATOM 720 O O . SER A 1 101 ? 3.529 0.794 -25.862 1.00 84.25 101 SER A O 1
ATOM 722 N N . VAL A 1 102 ? 2.674 1.801 -24.048 1.00 87.94 102 VAL A N 1
ATOM 723 C CA . VAL A 1 102 ? 3.166 3.146 -24.376 1.00 87.94 102 VAL A CA 1
ATOM 724 C C . VAL A 1 102 ? 4.698 3.190 -24.236 1.00 87.94 102 VAL A C 1
ATOM 726 O O . VAL A 1 102 ? 5.242 2.639 -23.275 1.00 87.94 102 VAL A O 1
ATOM 729 N N . PRO A 1 103 ? 5.429 3.859 -25.153 1.00 86.88 103 PRO A N 1
ATOM 730 C CA . PRO A 1 103 ? 6.881 3.967 -25.071 1.00 86.88 103 PRO A CA 1
ATOM 731 C C . PRO A 1 103 ? 7.363 4.481 -23.709 1.00 86.88 103 PRO A C 1
ATOM 733 O O . PRO A 1 103 ? 6.916 5.525 -23.226 1.00 86.88 103 PRO A O 1
ATOM 736 N N . LYS A 1 104 ? 8.349 3.786 -23.124 1.00 81.50 104 LYS A N 1
ATOM 737 C CA . LYS A 1 104 ? 8.941 4.124 -21.813 1.00 81.50 104 LYS A CA 1
ATOM 738 C C . LYS A 1 104 ? 9.438 5.572 -21.734 1.00 81.50 104 LYS A C 1
ATOM 740 O O . LYS A 1 104 ? 9.360 6.183 -20.677 1.00 81.50 104 LYS A O 1
ATOM 745 N N . ALA A 1 105 ? 9.886 6.137 -22.857 1.00 86.25 105 ALA A N 1
ATOM 746 C CA . ALA A 1 105 ? 10.326 7.530 -22.946 1.00 86.25 105 ALA A CA 1
ATOM 747 C C . ALA A 1 105 ? 9.234 8.549 -22.560 1.00 86.25 105 ALA A C 1
ATOM 749 O O . ALA A 1 105 ? 9.562 9.628 -22.083 1.00 86.25 105 ALA A O 1
ATOM 750 N N . ILE A 1 106 ? 7.954 8.204 -22.737 1.00 87.06 106 ILE A N 1
ATOM 751 C CA . ILE A 1 106 ? 6.806 9.050 -22.378 1.00 87.06 106 ILE A CA 1
ATOM 752 C C . ILE A 1 106 ? 6.211 8.607 -21.037 1.00 87.06 106 ILE A C 1
ATOM 754 O O . ILE A 1 106 ? 5.816 9.437 -20.220 1.00 87.06 106 ILE A O 1
ATOM 758 N N . LEU A 1 107 ? 6.175 7.296 -20.788 1.00 86.44 107 LEU A N 1
ATOM 759 C CA . LEU A 1 107 ? 5.585 6.741 -19.573 1.00 86.44 107 LEU A CA 1
ATOM 760 C C . LEU A 1 107 ? 6.351 7.178 -18.312 1.00 86.44 107 LEU A C 1
ATOM 762 O O . LEU A 1 107 ? 5.738 7.604 -17.337 1.00 86.44 107 LEU A O 1
ATOM 766 N N . THR A 1 108 ? 7.686 7.143 -18.345 1.00 84.81 108 THR A N 1
ATOM 767 C CA . THR A 1 108 ? 8.536 7.518 -17.204 1.00 84.81 108 THR A CA 1
ATOM 768 C C . THR A 1 108 ? 8.334 8.967 -16.731 1.00 84.81 108 THR A C 1
ATOM 770 O O . THR A 1 108 ? 8.077 9.152 -15.541 1.00 84.81 108 THR A O 1
ATOM 773 N N . PRO A 1 109 ? 8.410 10.011 -17.587 1.00 87.56 109 PRO A N 1
ATOM 774 C CA . PRO A 1 109 ? 8.188 11.386 -17.133 1.00 87.56 109 PRO A CA 1
ATOM 775 C C . PRO A 1 109 ? 6.748 11.636 -16.666 1.00 87.56 109 PRO A C 1
ATOM 777 O O . PRO A 1 109 ? 6.547 12.410 -15.734 1.00 87.56 109 PRO A O 1
ATOM 780 N N . MET A 1 110 ? 5.750 10.958 -17.245 1.00 90.50 110 MET A N 1
ATOM 781 C CA . MET A 1 110 ? 4.365 11.057 -16.770 1.00 90.50 110 MET A CA 1
ATOM 782 C C . MET A 1 110 ? 4.227 10.525 -15.337 1.00 90.50 110 MET A C 1
ATOM 784 O O . MET A 1 110 ? 3.652 11.201 -14.485 1.00 90.50 110 MET A O 1
ATOM 788 N N . ILE A 1 111 ? 4.796 9.346 -15.057 1.00 89.31 111 ILE A N 1
ATOM 789 C CA . ILE A 1 111 ? 4.818 8.768 -13.707 1.00 89.31 111 ILE A CA 1
ATOM 790 C C . ILE A 1 111 ? 5.547 9.709 -12.748 1.00 89.31 111 ILE A C 1
ATOM 792 O O . ILE A 1 111 ? 5.066 9.947 -11.648 1.00 89.31 111 ILE A O 1
ATOM 796 N N . PHE A 1 112 ? 6.672 10.293 -13.165 1.00 88.38 112 PHE A N 1
ATOM 797 C CA . PHE A 1 112 ? 7.422 11.222 -12.326 1.00 88.38 112 PHE A CA 1
ATOM 798 C C . PHE A 1 112 ? 6.591 12.446 -11.920 1.00 88.38 112 PHE A C 1
ATOM 800 O O . PHE A 1 112 ? 6.536 12.778 -10.738 1.00 88.38 112 PHE A O 1
ATOM 807 N N . ILE A 1 113 ? 5.895 13.079 -12.871 1.00 90.88 113 ILE A N 1
ATOM 808 C CA . ILE A 1 113 ? 4.990 14.203 -12.584 1.00 90.88 113 ILE A CA 1
ATOM 809 C C . ILE A 1 113 ? 3.889 13.766 -11.614 1.00 90.88 113 ILE A C 1
ATOM 811 O O . ILE A 1 113 ? 3.618 14.464 -10.638 1.00 90.88 113 ILE A O 1
ATOM 815 N N . LEU A 1 114 ? 3.290 12.595 -11.846 1.00 90.69 114 LEU A N 1
ATOM 816 C CA . LEU A 1 114 ? 2.263 12.048 -10.965 1.00 90.69 114 LEU A CA 1
ATOM 817 C C . LEU A 1 114 ? 2.795 11.818 -9.545 1.00 90.69 114 LEU A C 1
ATOM 819 O O . LEU A 1 114 ? 2.102 12.137 -8.585 1.00 90.69 114 LEU A O 1
ATOM 823 N N . CYS A 1 115 ? 4.027 11.328 -9.398 1.00 87.62 115 CYS A N 1
ATOM 824 C CA . CYS A 1 115 ? 4.667 11.152 -8.099 1.00 87.62 115 CYS A CA 1
ATOM 825 C C . CYS A 1 115 ? 4.902 12.492 -7.391 1.00 87.62 115 CYS A C 1
ATOM 827 O O . CYS A 1 115 ? 4.629 12.588 -6.202 1.00 87.62 115 CYS A O 1
ATOM 829 N N . VAL A 1 116 ? 5.352 13.535 -8.099 1.00 88.50 116 VAL A N 1
ATOM 830 C CA . VAL A 1 116 ? 5.534 14.877 -7.509 1.00 88.50 116 VAL A CA 1
ATOM 831 C C . VAL A 1 116 ? 4.200 15.431 -7.004 1.00 88.50 116 VAL A C 1
ATOM 833 O O . VAL A 1 116 ? 4.112 15.902 -5.870 1.00 88.50 116 VAL A O 1
ATOM 836 N N . VAL A 1 117 ? 3.148 15.331 -7.821 1.00 89.88 117 VAL A N 1
ATOM 837 C CA . VAL A 1 117 ? 1.795 15.767 -7.446 1.00 89.88 117 VAL A CA 1
ATOM 838 C C . VAL A 1 117 ? 1.259 14.935 -6.280 1.00 89.88 117 VAL A C 1
ATOM 840 O O . VAL A 1 117 ? 0.711 15.496 -5.337 1.00 89.88 117 VAL A O 1
ATOM 843 N N . GLY A 1 118 ? 1.451 13.616 -6.309 1.00 86.00 118 GLY A N 1
ATOM 844 C CA . GLY A 1 118 ? 1.014 12.700 -5.257 1.00 86.00 118 GLY A CA 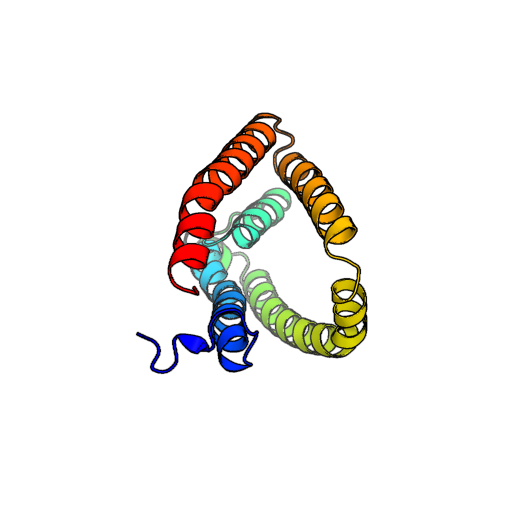1
ATOM 845 C C . GLY A 1 118 ? 1.703 12.965 -3.920 1.00 86.00 118 GLY A C 1
ATOM 846 O O . GLY A 1 118 ? 1.027 13.079 -2.902 1.00 86.00 118 GLY A O 1
ATOM 847 N N . SER A 1 119 ? 3.027 13.140 -3.919 1.00 85.81 119 SER A N 1
ATOM 848 C CA . SER A 1 119 ? 3.788 13.505 -2.718 1.00 85.81 119 SER A CA 1
ATOM 849 C C . SER A 1 119 ? 3.325 14.838 -2.137 1.00 85.81 119 SER A C 1
ATOM 851 O O . SER A 1 119 ? 3.201 14.965 -0.923 1.00 85.81 119 SER A O 1
ATOM 853 N N . TYR A 1 120 ? 3.012 15.817 -2.989 1.00 86.00 120 TYR A N 1
ATOM 854 C CA . TYR A 1 120 ? 2.468 17.087 -2.523 1.00 86.00 120 TYR A CA 1
ATOM 855 C C . TYR A 1 120 ? 1.036 16.950 -1.979 1.00 86.00 120 TYR A C 1
ATOM 857 O O . TYR A 1 120 ? 0.699 17.589 -0.990 1.00 86.00 120 TYR A O 1
ATOM 865 N N . ALA A 1 121 ? 0.195 16.099 -2.571 1.00 83.19 121 ALA A N 1
ATOM 866 C CA . ALA A 1 121 ? -1.222 15.995 -2.222 1.00 83.19 121 ALA A CA 1
ATOM 867 C C . ALA A 1 121 ? -1.501 15.410 -0.825 1.00 83.19 121 ALA A C 1
ATOM 869 O O . ALA A 1 121 ? -2.529 15.742 -0.241 1.00 83.19 121 ALA A O 1
ATOM 870 N N . ILE A 1 122 ? -0.626 14.553 -0.281 1.00 74.25 122 ILE A N 1
ATOM 871 C CA . ILE A 1 122 ? -0.893 13.872 1.001 1.00 74.25 122 ILE A CA 1
ATOM 872 C C . ILE A 1 122 ? -0.762 14.825 2.196 1.00 74.25 122 ILE A C 1
ATOM 874 O O . ILE A 1 122 ? -1.675 14.903 3.013 1.00 74.25 122 ILE A O 1
ATOM 878 N N . ASN A 1 123 ? 0.348 15.559 2.297 1.00 72.50 123 ASN A N 1
ATOM 879 C CA . ASN A 1 123 ? 0.616 16.439 3.444 1.00 72.50 123 ASN A CA 1
ATOM 880 C C . ASN A 1 123 ? 0.659 17.929 3.078 1.00 72.50 123 ASN A C 1
ATOM 882 O O . ASN A 1 123 ? 0.902 18.762 3.947 1.00 72.50 123 ASN A O 1
ATOM 886 N N . THR A 1 124 ? 0.456 18.290 1.802 1.00 78.19 124 THR A N 1
ATOM 887 C CA . THR A 1 124 ? 0.592 19.671 1.284 1.00 78.19 124 THR A CA 1
ATOM 888 C C . THR A 1 124 ? 1.936 20.315 1.653 1.00 78.19 124 THR A C 1
ATOM 890 O O . THR A 1 124 ? 2.047 21.529 1.820 1.00 78.19 124 THR A O 1
ATOM 893 N N . ASN A 1 125 ? 2.978 19.493 1.814 1.00 80.19 125 ASN A N 1
ATOM 894 C CA . ASN A 1 125 ? 4.277 19.908 2.324 1.00 80.19 125 ASN A CA 1
ATOM 895 C C . ASN A 1 125 ? 5.350 19.780 1.237 1.00 80.19 125 ASN A C 1
ATOM 897 O O . ASN A 1 125 ? 5.552 18.716 0.653 1.00 80.19 125 ASN A O 1
ATOM 901 N N . PHE A 1 126 ? 6.079 20.869 0.986 1.00 82.38 126 PHE A N 1
ATOM 902 C CA . PHE A 1 126 ? 7.189 20.888 0.029 1.00 82.38 126 PHE A CA 1
ATOM 903 C C . PHE A 1 126 ? 8.400 20.068 0.495 1.00 82.38 126 PHE A C 1
ATOM 905 O O . PHE A 1 126 ? 9.218 19.672 -0.335 1.00 82.38 126 PHE A O 1
ATOM 912 N N . PHE A 1 127 ? 8.512 19.778 1.795 1.00 85.81 127 PHE A N 1
ATOM 913 C CA . PHE A 1 127 ? 9.562 18.913 2.329 1.00 85.81 127 PHE A CA 1
ATOM 914 C C . PHE A 1 127 ? 9.464 17.484 1.776 1.00 85.81 127 PHE A C 1
ATOM 916 O O . PHE A 1 127 ? 10.476 16.939 1.341 1.00 85.81 127 PHE A O 1
ATOM 923 N N . ASP A 1 128 ? 8.257 16.919 1.683 1.00 83.56 128 ASP A N 1
ATOM 924 C CA . ASP A 1 128 ? 8.032 15.562 1.158 1.00 83.56 128 ASP A CA 1
ATOM 925 C C . ASP A 1 128 ? 8.446 15.456 -0.317 1.00 83.56 128 ASP A C 1
ATOM 927 O O . ASP A 1 128 ? 9.052 14.469 -0.740 1.00 83.56 128 ASP A O 1
ATOM 931 N N . VAL A 1 129 ? 8.200 16.518 -1.091 1.00 86.62 129 VAL A N 1
ATOM 932 C CA . VAL A 1 129 ? 8.662 16.636 -2.482 1.00 86.62 129 VAL A CA 1
ATOM 933 C C . VAL A 1 129 ? 10.191 16.730 -2.545 1.00 86.62 129 VAL A C 1
ATOM 935 O O . VAL A 1 129 ? 10.816 16.072 -3.374 1.00 86.62 129 VAL A O 1
ATOM 938 N N . GLY A 1 130 ? 10.816 17.501 -1.651 1.00 87.56 130 GLY A N 1
ATOM 939 C CA . GLY A 1 130 ? 12.274 17.604 -1.555 1.00 87.56 130 GLY A CA 1
ATOM 940 C C . GLY A 1 130 ? 12.946 16.268 -1.220 1.00 87.56 130 GLY A C 1
ATOM 941 O O . GLY A 1 130 ? 13.934 15.901 -1.855 1.00 87.56 130 GLY A O 1
ATOM 942 N N . VAL A 1 131 ? 12.380 15.508 -0.279 1.00 86.12 131 VAL A N 1
ATOM 943 C CA . VAL A 1 131 ? 12.846 14.162 0.090 1.00 86.12 131 VAL A CA 1
ATOM 944 C C . VAL A 1 131 ? 12.672 13.188 -1.078 1.00 86.12 131 VAL A C 1
ATOM 946 O O . VAL A 1 131 ? 13.606 12.457 -1.405 1.00 86.12 131 VAL A O 1
ATOM 949 N N . MET A 1 132 ? 11.524 13.217 -1.760 1.00 87.19 132 MET A N 1
ATOM 950 C CA . MET A 1 132 ? 11.270 12.417 -2.964 1.00 87.19 132 MET A CA 1
ATOM 951 C C . MET A 1 132 ? 12.313 12.688 -4.057 1.00 87.19 132 MET A C 1
ATOM 953 O O . MET A 1 132 ? 12.897 11.746 -4.596 1.00 87.19 132 MET A O 1
ATOM 957 N N . LEU A 1 133 ? 12.610 13.961 -4.340 1.00 87.69 133 LEU A N 1
ATOM 958 C CA . LEU A 1 133 ? 13.625 14.347 -5.323 1.00 87.69 133 LEU A CA 1
ATOM 959 C C . LEU A 1 133 ? 15.027 13.913 -4.893 1.00 87.69 133 LEU A C 1
ATOM 961 O O . LEU A 1 133 ? 15.780 13.383 -5.709 1.00 87.69 133 LEU A O 1
ATOM 965 N N . PHE A 1 134 ? 15.371 14.094 -3.618 1.00 89.25 134 PHE A N 1
ATOM 966 C CA . PHE A 1 134 ? 16.657 13.678 -3.069 1.00 89.25 134 PHE A CA 1
ATOM 967 C C . PHE A 1 134 ? 16.876 12.171 -3.236 1.00 89.25 134 PHE A C 1
ATOM 969 O O . PHE A 1 134 ? 17.879 11.761 -3.819 1.00 89.25 134 PHE A O 1
ATOM 976 N N . PHE A 1 135 ? 15.916 11.340 -2.819 1.00 84.75 135 PHE A N 1
ATOM 977 C CA . PHE A 1 135 ? 16.010 9.888 -2.984 1.00 84.75 135 PHE A CA 1
ATOM 978 C C . PHE A 1 135 ? 15.940 9.447 -4.452 1.00 84.75 135 PHE A C 1
ATOM 980 O O . PHE A 1 135 ? 16.650 8.517 -4.826 1.00 84.75 135 PHE A O 1
ATOM 987 N N . GLY A 1 136 ? 15.165 10.122 -5.306 1.00 83.69 136 GLY A N 1
ATOM 988 C CA . GLY A 1 136 ? 15.126 9.833 -6.745 1.00 83.69 136 GLY A CA 1
ATOM 989 C C . GLY A 1 136 ? 16.460 10.111 -7.450 1.00 83.69 136 GLY A C 1
ATOM 990 O O . GLY A 1 136 ? 16.918 9.319 -8.280 1.00 83.69 136 GLY A O 1
ATOM 991 N N . ILE A 1 137 ? 17.129 11.209 -7.084 1.00 84.88 137 ILE A N 1
ATOM 992 C CA . ILE A 1 137 ? 18.469 11.543 -7.581 1.00 84.88 137 ILE A CA 1
ATOM 993 C C . ILE A 1 137 ? 19.504 10.566 -7.017 1.00 84.88 137 ILE A C 1
AT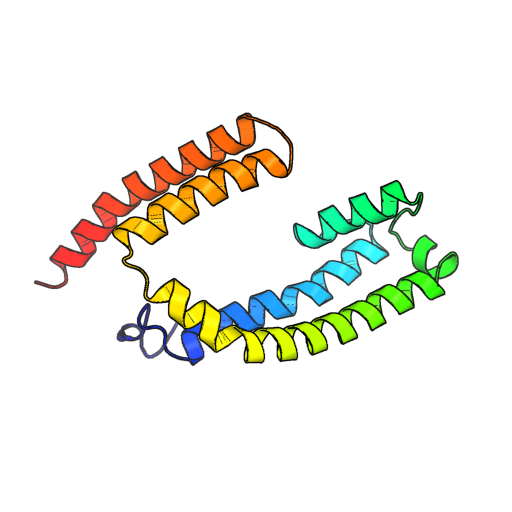OM 995 O O . ILE A 1 137 ? 20.354 10.091 -7.771 1.00 84.88 137 ILE A O 1
ATOM 999 N N . LEU A 1 138 ? 19.423 10.221 -5.727 1.00 83.69 138 LEU A N 1
ATOM 1000 C CA . LEU A 1 138 ? 20.308 9.230 -5.113 1.00 83.69 138 LEU A CA 1
ATOM 1001 C C . LEU A 1 138 ? 20.171 7.844 -5.754 1.00 83.69 138 LEU A C 1
ATOM 1003 O O . LEU A 1 138 ? 21.196 7.242 -6.064 1.00 83.69 138 LEU A O 1
ATOM 1007 N N . ASP A 1 139 ? 18.953 7.352 -6.003 1.00 77.94 139 ASP A N 1
ATOM 1008 C CA . ASP A 1 139 ? 18.718 6.084 -6.712 1.00 77.94 139 ASP A CA 1
ATOM 1009 C C . ASP A 1 139 ? 19.325 6.133 -8.116 1.00 77.94 139 ASP A C 1
ATOM 1011 O O . ASP A 1 139 ? 20.093 5.247 -8.490 1.00 77.94 139 ASP A O 1
ATOM 1015 N N . THR A 1 140 ? 19.089 7.216 -8.861 1.00 74.12 140 THR A N 1
ATOM 1016 C CA . THR A 1 140 ? 19.660 7.377 -10.204 1.00 74.12 140 THR A CA 1
ATOM 1017 C C . THR A 1 140 ? 21.189 7.381 -10.165 1.00 74.12 140 THR A C 1
ATOM 1019 O O . THR A 1 140 ? 21.828 6.741 -10.999 1.00 74.12 140 THR A O 1
ATOM 1022 N N . SER A 1 141 ? 21.792 8.066 -9.191 1.00 73.81 141 SER A N 1
ATOM 1023 C CA . SER A 1 141 ? 23.247 8.166 -9.045 1.00 73.81 141 SER A CA 1
ATOM 1024 C C . SER A 1 141 ? 23.879 6.845 -8.582 1.00 73.81 141 SER A C 1
ATOM 1026 O O . SER A 1 141 ? 24.922 6.452 -9.098 1.00 73.81 141 SER A O 1
ATOM 1028 N N . CYS A 1 142 ? 23.215 6.112 -7.680 1.00 65.88 142 CYS A N 1
ATOM 1029 C CA . CYS A 1 142 ? 23.636 4.799 -7.176 1.00 65.88 142 CYS A CA 1
ATOM 1030 C C . CYS A 1 142 ? 23.429 3.669 -8.204 1.00 65.88 142 CYS A C 1
ATOM 1032 O O . CYS A 1 142 ? 24.214 2.723 -8.269 1.00 65.88 142 CYS A O 1
ATOM 1034 N N . ARG A 1 143 ? 22.428 3.779 -9.088 1.00 62.38 143 ARG A N 1
ATOM 1035 C CA . ARG A 1 143 ? 22.208 2.813 -10.177 1.00 62.38 143 ARG A CA 1
ATOM 1036 C C . ARG A 1 143 ? 23.264 2.878 -11.270 1.00 62.38 143 ARG A C 1
ATOM 1038 O O . ARG A 1 143 ? 23.539 1.848 -11.878 1.00 62.38 143 ARG A O 1
ATOM 1045 N N . ARG A 1 144 ? 23.871 4.041 -11.534 1.00 54.47 144 ARG A N 1
ATOM 1046 C CA . ARG A 1 144 ? 24.910 4.169 -12.576 1.00 54.47 144 ARG A CA 1
ATOM 1047 C C . ARG A 1 144 ? 26.106 3.224 -12.377 1.00 54.47 144 ARG A C 1
ATOM 1049 O O . ARG A 1 144 ? 26.433 2.535 -13.340 1.00 54.47 144 ARG A O 1
ATOM 1056 N N . PRO A 1 145 ? 26.728 3.111 -11.188 1.00 51.78 145 PRO A N 1
ATOM 1057 C CA . PRO A 1 145 ? 27.816 2.157 -10.980 1.00 51.78 145 PRO A CA 1
ATOM 1058 C C . PRO A 1 145 ? 27.347 0.695 -11.042 1.00 51.78 145 PRO A C 1
ATOM 1060 O O . PRO A 1 145 ? 28.060 -0.137 -11.588 1.00 51.78 145 PRO A O 1
ATOM 1063 N N . MET A 1 146 ? 26.140 0.367 -10.565 1.00 49.19 146 MET A N 1
ATOM 1064 C CA . MET A 1 146 ? 25.628 -1.014 -10.572 1.00 49.19 146 MET A CA 1
ATOM 1065 C C . MET A 1 146 ? 25.197 -1.501 -11.970 1.00 49.19 146 MET A C 1
ATOM 1067 O O . MET A 1 146 ? 25.450 -2.651 -12.323 1.00 49.19 146 MET A O 1
ATOM 1071 N N . TYR A 1 147 ? 24.594 -0.632 -12.790 1.00 53.75 147 TYR A N 1
ATOM 1072 C CA . TYR A 1 147 ? 24.251 -0.919 -14.190 1.00 53.75 147 TYR A CA 1
ATOM 1073 C C . TYR A 1 147 ? 25.506 -1.116 -15.055 1.00 53.75 147 TYR A C 1
ATOM 1075 O O . TYR A 1 147 ? 25.554 -2.038 -15.867 1.00 53.75 147 TYR A O 1
ATOM 1083 N N . GLN A 1 148 ? 26.548 -0.308 -14.827 1.00 44.66 148 GLN A N 1
ATOM 1084 C CA . GLN A 1 148 ? 27.841 -0.454 -15.501 1.00 44.66 148 GLN A CA 1
ATOM 1085 C C . GLN A 1 148 ? 28.532 -1.782 -15.130 1.00 44.66 148 GLN A C 1
ATOM 1087 O O . GLN A 1 148 ? 29.093 -2.440 -16.004 1.00 44.66 148 GLN A O 1
ATOM 1092 N N . SER A 1 149 ? 28.445 -2.215 -13.865 1.00 48.38 149 SER A N 1
ATOM 1093 C CA . SER A 1 149 ? 28.975 -3.510 -13.406 1.00 48.38 149 SER A CA 1
ATOM 1094 C C . SER A 1 149 ? 28.214 -4.715 -13.970 1.00 48.38 149 SER A C 1
ATOM 1096 O O . SER A 1 149 ? 28.834 -5.735 -14.264 1.00 48.38 149 SER A O 1
ATOM 1098 N N . LEU A 1 150 ? 26.890 -4.612 -14.162 1.00 50.03 150 LEU A N 1
ATOM 1099 C CA . LEU A 1 150 ? 26.099 -5.674 -14.802 1.00 50.03 150 LEU A CA 1
ATOM 1100 C C . LEU A 1 150 ? 26.454 -5.847 -16.288 1.00 50.03 150 LEU A C 1
ATOM 1102 O O . LEU A 1 150 ? 26.556 -6.976 -16.754 1.00 50.03 150 LEU A O 1
ATOM 1106 N N . LEU A 1 151 ? 26.685 -4.746 -17.012 1.00 47.53 151 LEU A N 1
ATOM 1107 C CA . LEU A 1 151 ? 27.105 -4.769 -18.420 1.00 47.53 151 LEU A CA 1
ATOM 1108 C C . LEU A 1 151 ? 28.508 -5.365 -18.626 1.00 47.53 151 LEU A C 1
ATOM 1110 O O . LEU A 1 151 ? 28.764 -5.976 -19.659 1.00 47.53 151 LEU A O 1
ATOM 1114 N N . LEU A 1 152 ? 29.405 -5.220 -17.645 1.00 44.66 152 LEU A N 1
ATOM 1115 C CA . LEU A 1 152 ? 30.754 -5.802 -17.670 1.00 44.66 152 LEU A CA 1
ATOM 1116 C C . LEU A 1 152 ? 30.777 -7.319 -17.403 1.00 44.66 152 LEU A C 1
ATOM 1118 O O . LEU A 1 152 ? 31.727 -7.977 -17.804 1.00 44.66 152 LEU A O 1
ATOM 1122 N N . CYS A 1 153 ? 29.752 -7.881 -16.752 1.00 42.06 153 CYS A N 1
ATOM 1123 C CA . CYS A 1 153 ? 29.608 -9.334 -16.563 1.00 42.06 153 CYS A CA 1
ATOM 1124 C C . CYS A 1 153 ? 28.847 -10.032 -17.705 1.00 42.06 153 CYS A C 1
ATOM 1126 O O . CYS A 1 153 ? 28.786 -11.259 -17.720 1.00 42.06 153 CYS A O 1
ATOM 1128 N N . SER A 1 154 ? 28.246 -9.281 -18.634 1.00 40.12 154 SER A N 1
ATOM 1129 C CA . SER A 1 154 ? 27.516 -9.820 -19.792 1.00 40.12 154 SER A CA 1
ATOM 1130 C C . SER A 1 154 ? 28.303 -9.755 -21.112 1.00 40.12 154 SER A C 1
ATOM 1132 O O . SER A 1 154 ? 27.694 -9.911 -22.171 1.00 40.12 154 SER A O 1
ATOM 1134 N N . GLY A 1 155 ? 29.607 -9.459 -21.059 1.00 37.56 155 GLY A N 1
ATOM 1135 C CA . GLY A 1 155 ? 30.518 -9.380 -22.210 1.00 37.56 155 GLY A CA 1
ATOM 1136 C C . GLY A 1 155 ? 31.486 -10.551 -22.274 1.00 37.56 155 GLY A C 1
ATOM 1137 O O . GLY A 1 155 ? 31.938 -10.986 -21.192 1.00 37.56 155 GLY A O 1
#